Protein AF-A0A3D1QBW7-F1 (afdb_monomer_lite)

Secondary structure (DSSP, 8-state):
-TTTGGGT--TT-GGGSTTTS-BSSSS-B--SSSHHHHHHHHHHHTT------------

Radius of gyration: 12.8 Å; chains: 1; bounding box: 28×21×33 Å

Structure (mmCIF, N/CA/C/O backbone):
data_AF-A0A3D1QBW7-F1
#
_entry.id   AF-A0A3D1QBW7-F1
#
loop_
_atom_site.group_PDB
_atom_site.id
_atom_site.type_symbol
_atom_site.label_atom_id
_atom_site.label_alt_id
_atom_site.label_comp_id
_atom_site.label_asym_id
_atom_site.label_entity_id
_atom_site.label_seq_id
_atom_site.pdbx_PDB_ins_code
_atom_site.Cartn_x
_atom_site.Cartn_y
_atom_site.Cartn_z
_atom_site.occupancy
_atom_site.B_iso_or_equiv
_atom_site.auth_seq_id
_atom_site.auth_comp_id
_atom_site.auth_asym_id
_atom_site.auth_atom_id
_atom_site.pdbx_PDB_model_num
ATOM 1 N N . TYR A 1 1 ? -0.232 6.555 -5.247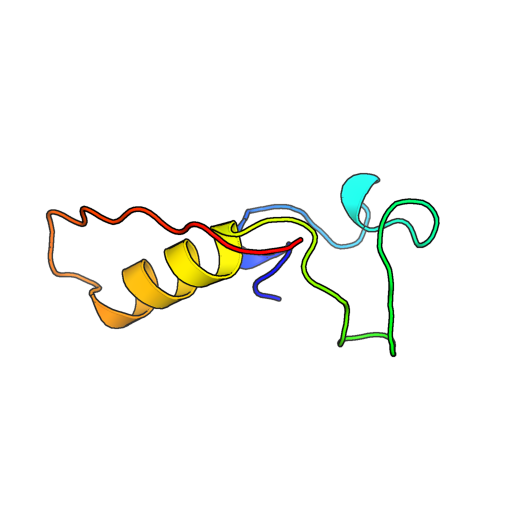 1.00 91.75 1 TYR A N 1
ATOM 2 C CA . TYR A 1 1 ? -0.635 6.918 -3.864 1.00 91.75 1 TYR A CA 1
ATOM 3 C C . TYR A 1 1 ? -0.799 5.713 -2.922 1.00 91.75 1 TYR A C 1
ATOM 5 O O . TYR A 1 1 ? 0.126 5.420 -2.177 1.00 91.75 1 TYR A O 1
ATOM 13 N N . TYR A 1 2 ? -1.921 4.973 -2.953 1.00 96.06 2 TYR A N 1
ATOM 14 C CA . TYR A 1 2 ? -2.271 3.977 -1.915 1.00 96.06 2 TYR A CA 1
ATOM 15 C C . TYR A 1 2 ? -1.306 2.796 -1.746 1.00 96.06 2 TYR A C 1
ATOM 17 O O . TYR A 1 2 ? -1.263 2.200 -0.674 1.00 96.06 2 TYR A O 1
ATOM 25 N N . ASN A 1 3 ? -0.556 2.438 -2.793 1.00 95.56 3 ASN A N 1
ATOM 26 C CA . ASN A 1 3 ? 0.431 1.362 -2.714 1.00 95.56 3 ASN A CA 1
ATOM 27 C C . ASN A 1 3 ? 1.742 1.785 -2.035 1.00 95.56 3 ASN A C 1
ATOM 29 O O . ASN A 1 3 ? 2.490 0.911 -1.636 1.00 95.56 3 ASN A O 1
ATOM 33 N N . PHE A 1 4 ? 2.010 3.087 -1.869 1.00 95.00 4 PHE A N 1
ATOM 34 C CA . PHE A 1 4 ? 3.302 3.566 -1.362 1.00 95.00 4 PHE A CA 1
ATOM 35 C C . PHE A 1 4 ? 3.191 4.801 -0.456 1.00 95.00 4 PHE A C 1
ATOM 37 O O . PHE A 1 4 ? 3.512 4.730 0.724 1.00 95.00 4 PHE A O 1
ATOM 44 N N . GLU A 1 5 ? 2.703 5.933 -0.968 1.00 94.69 5 GLU A N 1
ATOM 45 C CA . GLU A 1 5 ? 2.714 7.235 -0.264 1.00 94.69 5 GLU A CA 1
ATOM 46 C C . GLU A 1 5 ? 1.950 7.202 1.050 1.00 94.69 5 GLU A C 1
ATOM 48 O O . GLU A 1 5 ? 2.462 7.642 2.074 1.00 94.69 5 GLU A O 1
ATOM 53 N N . ALA A 1 6 ? 0.759 6.605 1.041 1.00 94.50 6 ALA A N 1
ATOM 54 C CA . ALA A 1 6 ? -0.046 6.459 2.249 1.00 94.50 6 ALA A CA 1
ATOM 55 C C . ALA A 1 6 ? 0.563 5.488 3.280 1.00 94.50 6 ALA A C 1
ATOM 57 O O . ALA A 1 6 ? 0.087 5.398 4.407 1.00 94.50 6 ALA A O 1
ATOM 58 N N . LEU A 1 7 ? 1.611 4.759 2.890 1.00 94.94 7 LEU A N 1
ATOM 59 C CA . LEU A 1 7 ? 2.386 3.843 3.725 1.00 94.94 7 LEU A CA 1
ATOM 60 C C . LEU A 1 7 ? 3.776 4.407 4.043 1.00 94.94 7 LEU A C 1
ATOM 62 O O . LEU A 1 7 ? 4.662 3.663 4.453 1.00 94.94 7 LEU A O 1
ATOM 66 N N . ASN A 1 8 ? 3.968 5.717 3.858 1.00 94.00 8 ASN A N 1
ATOM 67 C CA . ASN A 1 8 ? 5.224 6.416 4.114 1.00 94.00 8 ASN A CA 1
ATOM 68 C C . ASN A 1 8 ? 6.409 5.915 3.263 1.00 94.00 8 ASN A C 1
ATOM 70 O O . ASN A 1 8 ? 7.562 5.989 3.679 1.00 94.00 8 ASN A O 1
ATOM 74 N N . VAL A 1 9 ? 6.130 5.414 2.059 1.00 93.31 9 VAL A N 1
ATOM 75 C CA . VAL A 1 9 ? 7.145 5.039 1.067 1.00 93.31 9 VAL A CA 1
ATOM 76 C C . VAL A 1 9 ? 7.213 6.167 0.036 1.00 93.31 9 VAL A C 1
ATOM 78 O O . VAL A 1 9 ? 6.299 6.239 -0.785 1.00 93.31 9 VAL A O 1
ATOM 81 N N . PRO A 1 10 ? 8.205 7.078 0.060 1.00 92.56 10 PRO A N 1
ATOM 82 C CA . PRO A 1 10 ? 8.305 8.220 -0.863 1.00 92.56 10 PRO A CA 1
ATOM 83 C C . PRO A 1 10 ? 8.735 7.811 -2.287 1.00 92.56 10 PRO A C 1
ATOM 85 O O . PRO A 1 10 ? 8.973 6.633 -2.551 1.00 92.56 10 PRO A O 1
ATOM 88 N N . LYS A 1 11 ? 8.744 8.766 -3.234 1.00 88.12 11 LYS A N 1
ATOM 89 C CA . LYS A 1 11 ? 8.979 8.513 -4.676 1.00 88.12 11 LYS A CA 1
ATOM 90 C C . LYS A 1 11 ? 10.377 7.967 -4.989 1.00 88.12 11 LYS A C 1
ATOM 92 O O . LYS A 1 11 ? 10.521 7.202 -5.930 1.00 88.12 11 LYS A O 1
ATOM 97 N N . ASP A 1 12 ? 11.363 8.351 -4.196 1.00 90.31 12 ASP A N 1
ATOM 98 C CA . ASP A 1 12 ? 12.779 7.984 -4.277 1.00 90.31 12 ASP A CA 1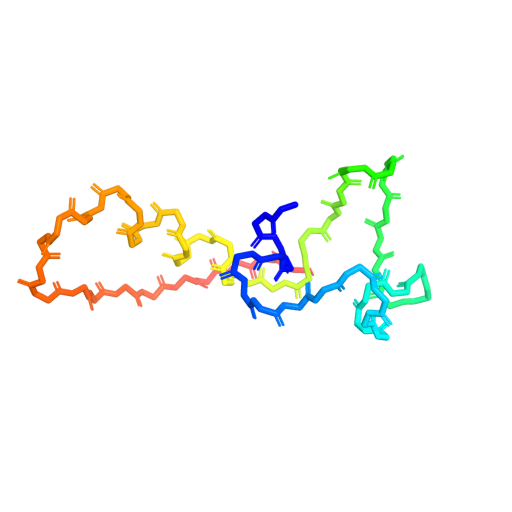
ATOM 99 C C . ASP A 1 12 ? 13.123 6.685 -3.525 1.00 90.31 12 ASP A C 1
ATOM 101 O O . ASP A 1 12 ? 14.282 6.281 -3.462 1.00 90.31 12 ASP A O 1
ATOM 105 N N . HIS A 1 13 ? 12.126 6.013 -2.948 1.00 89.94 13 HIS A N 1
ATOM 106 C CA . HIS A 1 13 ? 12.335 4.774 -2.214 1.00 89.94 13 HIS A CA 1
ATOM 107 C C . HIS A 1 13 ? 12.542 3.585 -3.165 1.00 89.94 13 HIS A C 1
ATOM 109 O O . HIS A 1 13 ? 11.738 3.374 -4.073 1.00 89.94 13 HIS A O 1
ATOM 115 N N . SER A 1 14 ? 13.547 2.744 -2.896 1.00 90.25 14 SER A N 1
ATOM 116 C CA . SER A 1 14 ? 13.899 1.577 -3.730 1.00 90.25 14 SER A CA 1
ATOM 117 C C . SER A 1 14 ? 12.725 0.631 -4.000 1.00 90.25 14 SER A C 1
ATOM 119 O O . SER A 1 14 ? 12.573 0.143 -5.106 1.00 90.25 14 SER A O 1
ATOM 121 N N . ALA A 1 15 ? 11.823 0.444 -3.033 1.00 84.75 15 ALA A N 1
ATOM 122 C CA . ALA A 1 15 ? 10.602 -0.357 -3.212 1.00 84.75 15 ALA A CA 1
ATOM 123 C C . ALA A 1 15 ? 9.655 0.110 -4.345 1.00 84.75 15 ALA A C 1
ATOM 125 O O . ALA A 1 15 ? 8.716 -0.612 -4.674 1.00 84.75 15 ALA A O 1
ATOM 126 N N . ARG A 1 16 ? 9.845 1.313 -4.906 1.00 87.50 16 ARG A N 1
ATOM 127 C CA . ARG A 1 16 ? 9.089 1.806 -6.068 1.00 87.50 16 ARG A CA 1
ATOM 128 C C . ARG A 1 16 ? 9.773 1.542 -7.403 1.00 87.50 16 ARG A C 1
ATOM 130 O O . ARG A 1 16 ? 9.181 1.881 -8.428 1.00 87.50 16 ARG A O 1
ATOM 137 N N . ASP A 1 17 ? 10.987 1.001 -7.394 1.00 86.19 17 ASP A N 1
ATOM 138 C CA . ASP A 1 17 ? 11.756 0.735 -8.605 1.00 86.19 17 ASP A CA 1
ATOM 139 C C . ASP A 1 17 ? 10.960 -0.174 -9.560 1.00 86.19 17 ASP A C 1
ATOM 141 O O . ASP A 1 17 ? 10.235 -1.081 -9.138 1.00 86.19 17 ASP A O 1
ATOM 145 N N . MET A 1 18 ? 11.087 0.080 -10.863 1.00 80.12 18 MET A N 1
ATOM 146 C CA . MET A 1 18 ? 10.434 -0.693 -11.921 1.00 80.12 18 MET A CA 1
ATOM 147 C C . MET A 1 18 ? 10.902 -2.152 -11.954 1.00 80.12 18 MET A C 1
ATOM 149 O O . MET A 1 18 ? 10.211 -2.994 -12.522 1.00 80.12 18 MET A O 1
ATOM 153 N N . GLN A 1 19 ? 12.059 -2.465 -11.360 1.00 76.25 19 GLN A N 1
ATOM 154 C CA . GLN A 1 19 ? 12.517 -3.850 -11.210 1.00 76.25 19 GLN A CA 1
ATOM 155 C C . GLN A 1 19 ? 11.676 -4.647 -10.200 1.00 76.25 19 GLN A C 1
ATOM 157 O O . GLN A 1 19 ? 11.487 -5.848 -10.388 1.00 76.25 19 GLN A O 1
ATOM 162 N N . ASP A 1 20 ? 11.129 -3.977 -9.182 1.00 81.44 20 ASP A N 1
ATOM 163 C CA . ASP A 1 20 ? 10.407 -4.605 -8.068 1.00 81.44 20 ASP A CA 1
ATOM 164 C C . ASP A 1 20 ? 8.880 -4.421 -8.156 1.00 81.44 20 ASP A C 1
ATOM 166 O O . ASP A 1 20 ? 8.125 -5.045 -7.407 1.00 81.44 20 ASP A O 1
ATOM 170 N N . SER A 1 21 ? 8.402 -3.554 -9.055 1.00 90.00 21 SER A N 1
ATOM 171 C CA . SER A 1 21 ? 6.989 -3.184 -9.186 1.00 90.00 21 SER A CA 1
ATOM 172 C C . SER A 1 21 ? 6.522 -3.165 -10.642 1.00 90.00 21 SER A C 1
ATOM 174 O O . SER A 1 21 ? 7.133 -2.540 -11.505 1.00 90.00 21 SER A O 1
ATOM 176 N N . PHE A 1 22 ? 5.375 -3.796 -10.912 1.00 93.56 22 PHE A N 1
ATOM 177 C CA . PHE A 1 22 ? 4.775 -3.825 -12.249 1.00 93.56 22 PHE A CA 1
ATOM 178 C C . PHE A 1 22 ? 3.897 -2.595 -12.501 1.00 93.56 22 PHE A C 1
ATOM 180 O O . PHE A 1 22 ? 2.746 -2.541 -12.058 1.00 93.56 22 PHE A O 1
ATOM 187 N N . TYR A 1 23 ? 4.425 -1.629 -13.249 1.00 93.31 23 TYR A N 1
ATOM 188 C CA . TYR A 1 23 ? 3.704 -0.423 -13.663 1.00 93.31 23 TYR A CA 1
ATOM 189 C C . TYR A 1 23 ? 2.963 -0.626 -14.990 1.00 93.31 23 TYR A C 1
ATOM 191 O O . TYR A 1 23 ? 3.481 -1.245 -15.919 1.00 93.31 23 TYR A O 1
ATOM 199 N N . ILE A 1 24 ? 1.741 -0.096 -15.064 1.00 94.00 24 ILE A N 1
ATOM 200 C CA . ILE A 1 24 ? 0.961 0.038 -16.303 1.00 94.00 24 ILE A CA 1
ATOM 201 C C . ILE A 1 24 ? 1.236 1.418 -16.919 1.00 94.00 24 ILE A C 1
ATOM 203 O O . ILE A 1 24 ? 1.430 1.523 -18.128 1.00 94.00 24 ILE A O 1
ATOM 207 N N . ASP A 1 25 ? 1.291 2.451 -16.076 1.00 92.44 25 ASP A N 1
ATOM 208 C CA . ASP A 1 25 ? 1.707 3.819 -16.397 1.00 92.44 25 ASP A CA 1
ATOM 209 C C . ASP A 1 25 ? 2.411 4.457 -15.174 1.00 92.44 25 ASP A C 1
ATOM 211 O O . ASP A 1 25 ? 2.719 3.756 -14.209 1.00 92.44 25 ASP A O 1
ATOM 215 N N . GLU A 1 26 ? 2.709 5.762 -15.204 1.00 87.12 26 GLU A N 1
ATOM 216 C CA . GLU A 1 26 ? 3.439 6.455 -14.124 1.00 87.12 26 GLU A CA 1
ATOM 217 C C . GLU A 1 26 ? 2.711 6.449 -12.762 1.00 87.12 26 GLU A C 1
ATOM 219 O O . GLU A 1 26 ? 3.362 6.521 -11.716 1.00 87.12 26 GLU A O 1
ATOM 224 N N . ASP A 1 27 ? 1.381 6.326 -12.750 1.00 87.62 27 ASP A N 1
ATOM 225 C CA . ASP A 1 27 ? 0.544 6.420 -11.547 1.00 87.62 27 ASP A CA 1
ATOM 226 C C . ASP A 1 27 ? -0.193 5.109 -11.209 1.00 87.62 27 ASP A C 1
ATOM 228 O O . ASP A 1 27 ? -0.617 4.896 -10.062 1.00 87.62 27 ASP A O 1
ATOM 232 N N . VAL A 1 28 ? -0.347 4.218 -12.190 1.00 93.50 28 VAL A N 1
ATOM 233 C CA . VAL A 1 28 ? -1.097 2.965 -12.109 1.00 93.50 28 VAL A CA 1
ATOM 234 C C . VAL A 1 28 ? -0.152 1.771 -12.169 1.00 93.50 28 VAL A C 1
ATOM 236 O O . VAL A 1 28 ? 0.649 1.606 -13.085 1.00 93.50 28 VAL A O 1
ATOM 239 N N . LEU A 1 29 ? -0.306 0.875 -11.197 1.00 95.25 29 LEU A N 1
ATOM 240 C CA . LEU A 1 29 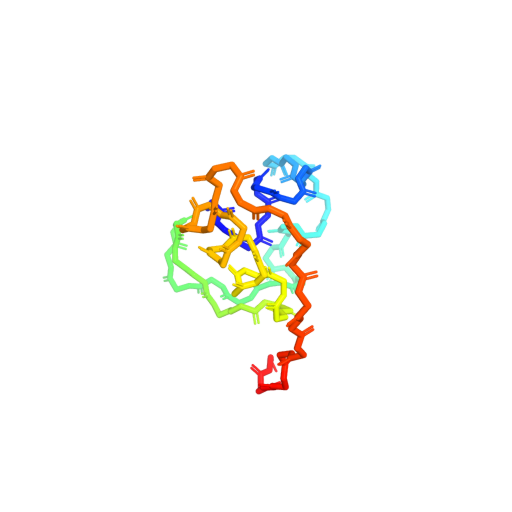? 0.510 -0.326 -11.045 1.00 95.25 29 LEU A CA 1
ATOM 241 C C . LEU A 1 29 ? -0.311 -1.500 -10.515 1.00 95.25 29 LEU A C 1
ATOM 243 O O . LEU A 1 29 ? -1.375 -1.320 -9.909 1.00 95.25 29 LEU A O 1
ATOM 247 N N . LEU A 1 30 ? 0.212 -2.711 -10.698 1.00 96.06 30 LEU A N 1
ATOM 248 C CA . LEU A 1 30 ? -0.277 -3.893 -9.997 1.00 96.06 30 LEU A CA 1
ATOM 24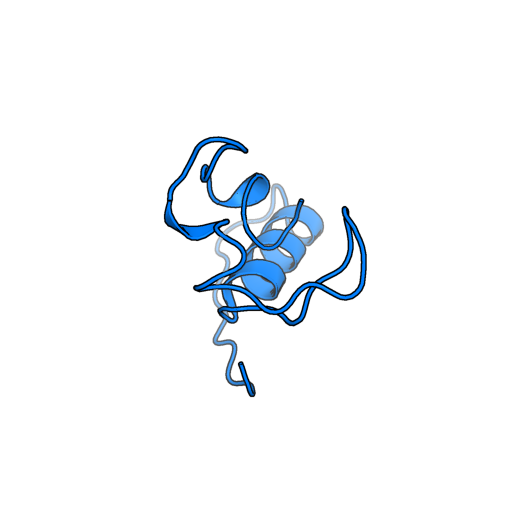9 C C . LEU A 1 30 ? 0.204 -3.844 -8.545 1.00 96.06 30 LEU A C 1
ATOM 251 O O . LEU A 1 30 ? 1.397 -3.727 -8.279 1.00 96.06 30 LEU A O 1
ATOM 255 N N . ARG A 1 31 ? -0.739 -3.884 -7.597 1.00 95.75 31 ARG A N 1
ATOM 256 C CA . ARG A 1 31 ? -0.442 -3.744 -6.162 1.00 95.75 31 ARG A CA 1
ATOM 257 C C . ARG A 1 31 ? 0.592 -4.778 -5.702 1.00 95.75 31 ARG A C 1
ATOM 259 O O . ARG A 1 31 ? 0.430 -5.959 -5.967 1.00 95.75 31 ARG A O 1
ATOM 266 N N . THR A 1 32 ? 1.574 -4.347 -4.920 1.00 95.12 32 THR A N 1
ATOM 267 C CA . THR A 1 32 ? 2.649 -5.222 -4.410 1.00 95.12 32 THR A CA 1
ATOM 268 C C . THR A 1 32 ? 2.289 -5.907 -3.087 1.00 95.12 32 THR A C 1
ATOM 270 O O . THR A 1 32 ? 2.918 -6.876 -2.672 1.00 95.12 32 THR A O 1
ATOM 273 N N . HIS A 1 33 ? 1.261 -5.406 -2.401 1.00 95.38 33 HIS A N 1
ATOM 274 C CA . HIS A 1 33 ? 0.796 -5.892 -1.102 1.00 95.38 33 HIS A CA 1
ATOM 275 C C . HIS A 1 33 ? -0.678 -5.519 -0.868 1.00 95.38 33 HIS A C 1
ATOM 277 O O . HIS A 1 33 ? -1.255 -4.702 -1.592 1.00 95.38 33 HIS A O 1
ATOM 283 N N . THR A 1 34 ? -1.308 -6.070 0.175 1.00 96.81 34 THR A N 1
ATOM 284 C CA . THR A 1 34 ? -2.730 -5.824 0.498 1.00 96.81 34 THR A CA 1
ATOM 285 C C . THR A 1 34 ? -2.980 -4.604 1.398 1.00 96.81 34 THR A C 1
ATOM 287 O O . THR A 1 34 ? -4.133 -4.204 1.588 1.00 96.81 34 THR A O 1
ATOM 290 N N . SER A 1 35 ? -1.922 -3.941 1.875 1.00 96.75 35 SER A N 1
ATOM 291 C CA . SER A 1 35 ? -1.962 -2.704 2.674 1.00 96.75 35 SER A CA 1
ATOM 292 C C . SER A 1 35 ? -2.811 -1.549 2.096 1.00 96.75 35 SER A C 1
ATOM 294 O O . SER A 1 35 ? -3.436 -0.848 2.891 1.00 96.75 35 SER A O 1
ATOM 296 N N . PRO A 1 36 ? -2.968 -1.359 0.764 1.00 97.12 36 PRO A N 1
ATOM 297 C CA . PRO A 1 36 ? -3.835 -0.318 0.205 1.00 97.12 36 PRO A CA 1
ATOM 298 C C . PRO A 1 36 ? -5.286 -0.417 0.680 1.00 97.12 36 PRO A C 1
ATOM 300 O O . PRO A 1 36 ? -5.957 0.596 0.859 1.00 97.12 36 PRO A O 1
ATOM 303 N N . VAL A 1 37 ? -5.789 -1.636 0.904 1.00 97.31 37 VAL A N 1
ATOM 304 C CA . VAL A 1 37 ? -7.150 -1.849 1.421 1.00 97.31 37 VAL A CA 1
ATOM 305 C C . VAL A 1 37 ? -7.239 -1.443 2.890 1.00 97.31 37 VAL A C 1
ATOM 307 O O . VAL A 1 37 ? -8.266 -0.917 3.318 1.00 97.31 37 VAL A O 1
ATOM 310 N N . GLN A 1 38 ? -6.164 -1.640 3.654 1.00 96.56 38 GLN A N 1
ATOM 311 C CA . GLN A 1 38 ? -6.102 -1.222 5.051 1.00 96.56 38 GLN A CA 1
ATOM 312 C C . GLN A 1 38 ? -6.165 0.303 5.148 1.00 96.56 38 GLN A C 1
ATOM 314 O O . GLN A 1 38 ? -7.030 0.816 5.851 1.00 96.56 38 GLN A O 1
ATOM 319 N N . VAL A 1 39 ? -5.362 1.018 4.348 1.00 96.75 39 VAL A N 1
ATOM 320 C CA . VAL A 1 39 ? -5.398 2.490 4.255 1.00 96.75 39 VAL A CA 1
ATOM 321 C C . VAL A 1 39 ? -6.804 2.990 3.923 1.00 96.75 39 VAL A C 1
ATOM 323 O O . VAL A 1 39 ? -7.362 3.786 4.671 1.00 96.75 39 VAL A O 1
ATOM 326 N N . ARG A 1 40 ? -7.424 2.463 2.859 1.00 96.81 40 ARG A N 1
ATOM 327 C CA . ARG A 1 40 ? -8.792 2.845 2.460 1.00 96.81 40 ARG A CA 1
ATOM 328 C C . ARG A 1 40 ? -9.819 2.594 3.562 1.00 96.81 40 ARG A C 1
ATOM 330 O O . ARG A 1 40 ? -10.772 3.354 3.709 1.00 96.81 40 ARG A O 1
ATOM 337 N N . THR A 1 41 ? -9.644 1.516 4.324 1.00 96.69 41 THR A N 1
ATOM 338 C CA . THR A 1 41 ? -10.539 1.197 5.440 1.00 96.69 41 THR A CA 1
ATOM 339 C C . THR 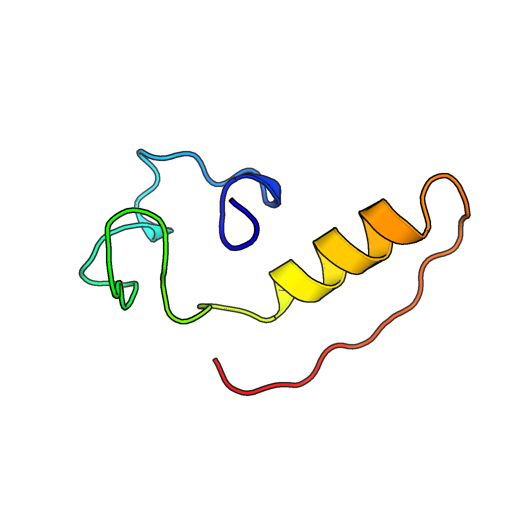A 1 41 ? -10.354 2.184 6.586 1.00 96.69 41 THR A C 1
ATOM 341 O O . THR A 1 41 ? -11.347 2.690 7.099 1.00 96.69 41 THR A O 1
ATOM 344 N N . MET A 1 42 ? -9.109 2.501 6.951 1.00 95.94 42 MET A N 1
ATOM 345 C CA . MET A 1 42 ? -8.817 3.492 7.988 1.00 95.94 42 MET A CA 1
ATOM 346 C C . MET A 1 42 ? -9.342 4.881 7.610 1.00 95.94 42 MET A C 1
ATOM 348 O O . MET A 1 42 ? -9.969 5.519 8.446 1.00 95.94 42 MET A O 1
ATOM 352 N N . GLU A 1 43 ? -9.162 5.324 6.360 1.00 95.69 43 GLU A N 1
ATOM 353 C CA . GLU A 1 43 ? -9.705 6.601 5.867 1.00 95.69 43 GLU A CA 1
ATOM 354 C C . GLU A 1 43 ? -11.234 6.643 5.962 1.00 95.69 43 GLU A C 1
ATOM 356 O O . GLU A 1 43 ? -11.801 7.617 6.449 1.00 95.69 43 GLU A O 1
ATOM 361 N N . LYS A 1 44 ? -11.911 5.567 5.539 1.00 95.75 44 LYS A N 1
ATOM 362 C CA . LYS A 1 44 ? -13.377 5.481 5.571 1.00 95.75 44 LYS A CA 1
ATOM 363 C C . LYS A 1 44 ? -13.938 5.414 6.993 1.00 95.75 44 LYS A C 1
ATOM 365 O O . LYS A 1 44 ? -15.039 5.901 7.230 1.00 95.75 44 LYS A O 1
ATOM 370 N N . MET A 1 45 ? -13.228 4.758 7.908 1.00 94.81 45 MET A N 1
ATOM 371 C CA . MET A 1 45 ? -13.653 4.609 9.299 1.00 94.81 45 MET A CA 1
ATOM 372 C C . MET A 1 45 ? -13.256 5.800 10.166 1.00 94.81 45 MET A C 1
ATOM 374 O O . MET A 1 45 ? -13.819 5.953 11.240 1.00 94.81 45 MET A O 1
ATOM 378 N N . ALA A 1 46 ? -12.314 6.648 9.750 1.00 92.75 46 ALA A N 1
ATOM 379 C CA . ALA A 1 46 ? -11.856 7.760 10.573 1.00 92.75 46 ALA A CA 1
ATOM 380 C C . ALA A 1 46 ? -13.019 8.693 10.979 1.00 92.75 46 ALA A C 1
ATOM 382 O O . ALA A 1 46 ? -13.846 9.052 10.137 1.00 92.75 46 ALA A O 1
ATOM 383 N N . PRO A 1 47 ? -13.100 9.120 12.258 1.00 93.56 47 PRO A N 1
ATOM 384 C CA . PRO A 1 47 ? -12.196 8.844 13.389 1.00 93.56 47 PRO A CA 1
ATOM 385 C C . PRO A 1 47 ? -12.596 7.625 14.257 1.00 93.56 47 PRO A C 1
ATOM 387 O O . PRO A 1 47 ? -12.127 7.486 15.385 1.00 93.56 47 PRO A O 1
ATOM 390 N N . GLN A 1 48 ? -13.501 6.764 13.791 1.00 91.38 48 GLN A N 1
ATOM 391 C CA . GLN A 1 48 ? -14.046 5.642 14.557 1.00 91.38 48 GLN A CA 1
ATOM 392 C C . GLN A 1 48 ? -13.000 4.537 14.787 1.00 91.38 48 GLN A C 1
ATOM 394 O O . GLN A 1 48 ? -12.496 3.908 13.856 1.00 91.38 48 GLN A O 1
ATOM 399 N N . LEU A 1 49 ? -12.721 4.272 16.063 1.00 90.44 49 LEU A N 1
ATOM 400 C CA . LEU A 1 49 ? -11.856 3.199 16.556 1.00 90.44 49 LEU A CA 1
ATOM 401 C C . LEU A 1 49 ? -12.673 2.267 17.477 1.00 90.44 49 LEU A C 1
ATOM 403 O O . LEU A 1 49 ? -13.611 2.741 18.121 1.00 90.44 49 LEU A O 1
ATOM 407 N N . PRO A 1 50 ? -12.332 0.966 17.597 1.00 92.62 50 PRO A N 1
ATOM 408 C CA . PRO A 1 50 ? -11.179 0.275 17.009 1.00 92.62 50 PRO A CA 1
ATOM 409 C C . PRO A 1 50 ? -11.413 -0.216 15.568 1.00 92.62 50 PRO A C 1
ATOM 411 O O . PRO A 1 50 ? -12.511 -0.641 15.215 1.00 92.62 50 PRO A O 1
ATOM 414 N N . VAL A 1 51 ? -10.346 -0.260 14.764 1.00 94.56 51 VAL A N 1
ATOM 415 C CA . VAL A 1 51 ? -10.341 -0.894 13.431 1.00 94.56 51 VAL A CA 1
ATOM 416 C C . VAL A 1 51 ? -9.779 -2.313 13.547 1.00 94.56 51 VAL A C 1
ATOM 418 O O . VAL A 1 51 ? -8.693 -2.509 14.089 1.00 94.56 51 VAL A O 1
ATOM 421 N N . LYS A 1 52 ? -10.512 -3.315 13.048 1.00 95.56 52 LYS A N 1
ATOM 422 C CA . LYS A 1 52 ? -10.084 -4.725 13.019 1.00 95.56 52 LYS A CA 1
ATOM 423 C C . LYS A 1 52 ? -10.459 -5.350 11.678 1.00 95.56 52 LYS A C 1
ATOM 425 O O . LYS A 1 52 ? -11.639 -5.567 11.421 1.00 95.56 52 LYS A O 1
ATOM 430 N N . ILE A 1 53 ? -9.468 -5.640 10.839 1.00 96.19 53 ILE A N 1
ATOM 431 C CA . ILE A 1 53 ? -9.665 -6.219 9.503 1.00 96.19 53 ILE A CA 1
ATOM 432 C C . ILE A 1 53 ? -8.539 -7.193 9.151 1.00 96.19 53 ILE A C 1
ATOM 434 O O . ILE A 1 53 ? -7.412 -7.045 9.615 1.00 96.19 53 ILE A O 1
ATOM 438 N N . VAL A 1 54 ? -8.843 -8.162 8.289 1.00 96.62 54 VAL A N 1
ATOM 439 C CA . VAL A 1 54 ? -7.865 -9.045 7.638 1.00 96.62 54 VAL A CA 1
ATOM 440 C C . VAL A 1 54 ? -8.106 -8.956 6.137 1.00 96.62 54 VAL A C 1
ATOM 442 O O . VAL A 1 54 ? -9.249 -9.051 5.694 1.00 96.62 54 VAL A O 1
ATOM 445 N N . VAL A 1 55 ? -7.044 -8.759 5.353 1.00 97.06 55 VAL A N 1
ATOM 446 C CA . VAL A 1 55 ? -7.149 -8.563 3.900 1.00 97.06 55 VAL A CA 1
ATOM 447 C C . VAL A 1 55 ? -6.318 -9.615 3.157 1.00 97.06 55 VAL A C 1
ATOM 449 O O . VAL A 1 55 ? -5.140 -9.373 2.877 1.00 97.06 55 VAL A O 1
ATOM 452 N N . PRO A 1 56 ? -6.905 -10.778 2.819 1.00 96.00 56 PRO A N 1
ATOM 453 C CA . PRO A 1 56 ? -6.290 -11.728 1.901 1.00 96.00 56 PRO A CA 1
ATOM 454 C C . PRO A 1 56 ? -6.480 -11.279 0.443 1.00 96.00 56 PRO A C 1
ATOM 456 O O . PRO A 1 56 ? -7.493 -10.676 0.086 1.00 96.00 56 PRO A O 1
ATOM 459 N N . GLY A 1 57 ? -5.525 -11.598 -0.430 1.00 95.25 57 GLY A N 1
ATOM 460 C CA . GLY A 1 57 ? -5.657 -11.323 -1.858 1.00 95.25 57 GLY A CA 1
ATOM 461 C C . GLY A 1 57 ? -4.392 -11.629 -2.646 1.00 95.25 57 GLY A C 1
ATOM 462 O O . GLY A 1 57 ? -3.310 -11.720 -2.077 1.00 95.25 57 GLY A O 1
ATOM 463 N N . LYS A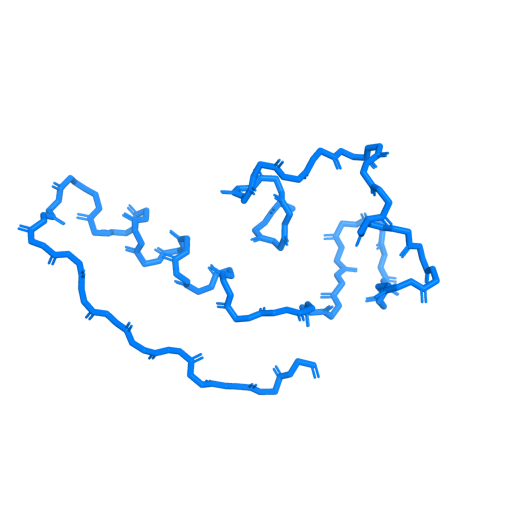 1 58 ? -4.546 -11.766 -3.967 1.00 91.06 58 LYS A N 1
ATOM 464 C CA . LYS A 1 58 ? -3.408 -11.851 -4.888 1.00 91.06 58 LYS A CA 1
ATOM 465 C C . LYS A 1 58 ? -2.652 -10.523 -4.922 1.00 91.06 58 LYS A C 1
ATOM 467 O O . LYS A 1 58 ? -3.295 -9.461 -4.898 1.00 91.06 58 LYS A O 1
ATOM 472 N N . VAL A 1 59 ? -1.335 -10.627 -4.993 1.00 86.00 59 VAL A N 1
ATOM 473 C CA . VAL A 1 59 ? -0.358 -9.552 -5.173 1.00 86.00 59 VAL A CA 1
ATOM 474 C C . VAL A 1 59 ? 0.544 -9.943 -6.331 1.00 86.00 59 VAL A C 1
ATOM 476 O O . VAL A 1 59 ? 0.748 -11.171 -6.487 1.00 86.00 59 VAL A O 1
#

Foldseek 3Di:
DLLAVLVVHDPPHPCNDVVNWAAPDPVDTDRPDQRSVVSVQCVVCPPDDDDDDDGDDDD

pLDDT: mean 92.75, std 4.47, range [76.25, 97.31]

Sequence (59 aa):
YYNFEALNVPKDHSARDMQDSFYIDEDVLLRTHTSPVQVRTMEKMAPQLPVKIVVPGKV